Protein AF-A0A2H0Q7U7-F1 (afdb_monomer_lite)

Secondary structure (DSSP, 8-state):
-----------PEEEEEEESSSS--EEEEEEEEEETTTEEEEEEEEEEEETTEEEEEEEEEEEEEEEEEEEETTEEEEEEEEEESS-SSEEEEEEEET-SS-S--EEEEETTEEEEEEEEEEE-

pLDDT: mean 83.61, std 15.59, range [30.52, 95.12]

Foldseek 3Di:
DDDPPPPDDQFWKWKWKFFADDDGFWTKIWTWGDDPDWKIWIFMWIWGDDPNHTPDTDGGFIWIWGWDWDADPNDIWTWIKIATPDPPFWGIWTDTAPDPDRDLNIWTAGPNDITGIYMHIDTD

Structure (mmCIF, N/CA/C/O backbone):
data_AF-A0A2H0Q7U7-F1
#
_entry.id   AF-A0A2H0Q7U7-F1
#
loop_
_atom_site.group_PDB
_atom_site.id
_atom_site.type_symbol
_atom_site.label_atom_id
_atom_site.label_alt_id
_atom_site.label_comp_id
_atom_s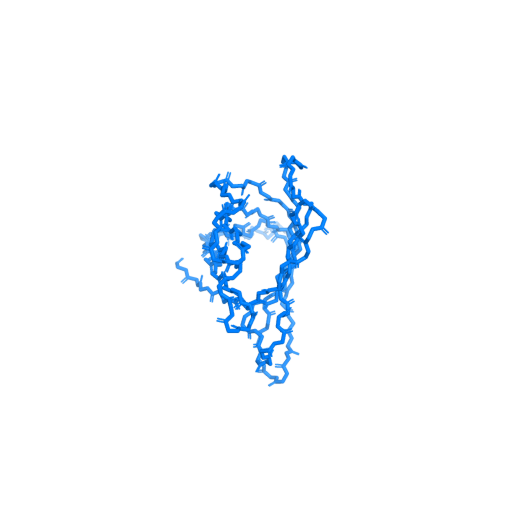ite.label_asym_id
_atom_site.label_entity_id
_atom_site.label_seq_id
_atom_site.pdbx_PDB_ins_code
_atom_site.Cartn_x
_atom_site.Cartn_y
_atom_site.Cartn_z
_atom_site.occupancy
_atom_site.B_iso_or_equiv
_atom_site.auth_seq_id
_atom_site.auth_comp_id
_atom_site.auth_asym_id
_atom_site.auth_atom_id
_atom_site.pdbx_PDB_model_num
ATOM 1 N N . MET A 1 1 ? 32.718 9.503 -20.840 1.00 35.22 1 MET A N 1
ATOM 2 C CA . MET A 1 1 ? 31.430 9.545 -21.561 1.00 35.22 1 MET A CA 1
ATOM 3 C C . MET A 1 1 ? 30.352 9.700 -20.503 1.00 35.22 1 MET A C 1
ATOM 5 O O . MET A 1 1 ? 30.148 8.771 -19.738 1.00 35.22 1 MET A O 1
ATOM 9 N N . PHE A 1 2 ? 29.784 10.896 -20.355 1.00 32.16 2 PHE A N 1
ATOM 10 C CA . PHE A 1 2 ? 28.681 11.130 -19.423 1.00 32.16 2 PHE A CA 1
ATOM 11 C C . PHE A 1 2 ? 27.393 10.741 -20.144 1.00 32.16 2 PHE A C 1
ATOM 13 O O . PHE A 1 2 ? 27.037 11.368 -21.139 1.00 32.16 2 PHE A O 1
ATOM 20 N N . VAL A 1 3 ? 26.744 9.670 -19.693 1.00 30.52 3 VAL A N 1
ATOM 21 C CA . VAL A 1 3 ? 25.402 9.318 -20.160 1.00 30.52 3 VAL A CA 1
ATOM 22 C C . VAL A 1 3 ? 24.440 10.200 -19.381 1.00 30.52 3 VAL A C 1
ATOM 24 O O . VAL A 1 3 ? 24.198 9.986 -18.197 1.00 30.52 3 VAL A O 1
ATOM 27 N N . THR A 1 4 ? 23.952 11.254 -20.025 1.00 30.77 4 THR A N 1
ATOM 28 C CA . THR A 1 4 ? 22.846 12.048 -19.500 1.00 30.77 4 THR A CA 1
ATOM 29 C C . THR A 1 4 ? 21.589 11.196 -19.637 1.00 30.77 4 THR A C 1
ATOM 31 O O . THR A 1 4 ? 21.067 11.036 -20.740 1.00 30.77 4 THR A O 1
ATOM 34 N N . PHE A 1 5 ? 21.113 10.618 -18.535 1.00 37.12 5 PHE A N 1
ATOM 35 C CA . PHE A 1 5 ? 19.751 10.102 -18.486 1.00 37.12 5 PHE A CA 1
ATOM 36 C C . PHE A 1 5 ? 18.828 11.310 -18.648 1.00 37.12 5 PHE A C 1
ATOM 38 O O . PHE A 1 5 ? 18.743 12.165 -17.768 1.00 37.12 5 PHE A O 1
ATOM 45 N N . LYS A 1 6 ? 18.185 11.428 -19.813 1.00 32.53 6 LYS A N 1
ATOM 46 C CA . LYS A 1 6 ? 16.985 12.250 -19.926 1.00 32.53 6 LYS A CA 1
ATOM 47 C C . LYS A 1 6 ? 15.971 11.623 -18.976 1.00 32.53 6 LYS A C 1
ATOM 49 O O . LYS A 1 6 ? 15.421 10.573 -19.290 1.00 32.53 6 LYS A O 1
ATOM 54 N N . SER A 1 7 ? 15.773 12.247 -17.818 1.00 36.81 7 SER A N 1
ATOM 55 C CA . SER A 1 7 ? 14.531 12.112 -17.067 1.00 36.81 7 SER A CA 1
ATOM 56 C C . SER A 1 7 ? 13.434 12.596 -18.015 1.00 36.81 7 SER A C 1
ATOM 58 O O . SER A 1 7 ? 13.251 13.791 -18.241 1.00 36.81 7 SER A O 1
ATOM 60 N N . ASN A 1 8 ? 12.800 11.638 -18.692 1.00 37.97 8 ASN A N 1
ATOM 61 C CA . ASN A 1 8 ? 11.429 11.833 -19.126 1.00 37.97 8 ASN A CA 1
ATOM 62 C C . ASN A 1 8 ? 10.624 12.083 -17.846 1.00 37.97 8 ASN A C 1
ATOM 64 O O . ASN A 1 8 ? 11.002 11.558 -16.796 1.00 37.97 8 ASN A O 1
ATOM 68 N N . ALA A 1 9 ? 9.621 12.956 -17.932 1.00 41.25 9 ALA A N 1
ATOM 69 C CA . ALA A 1 9 ? 8.749 13.332 -16.825 1.00 41.25 9 ALA A CA 1
ATOM 70 C C . ALA A 1 9 ? 8.494 12.130 -15.903 1.00 41.25 9 ALA A C 1
ATOM 72 O O . ALA A 1 9 ? 8.176 11.052 -16.397 1.00 41.25 9 ALA A O 1
ATOM 73 N N . SER A 1 10 ? 8.739 12.293 -14.603 1.00 51.72 10 SER A N 1
ATOM 74 C CA . SER A 1 10 ? 8.415 11.277 -13.610 1.00 51.72 10 SER A CA 1
ATOM 75 C C . SER A 1 10 ? 6.903 11.068 -13.653 1.00 51.72 10 SER A C 1
ATOM 77 O O . SER A 1 10 ? 6.144 11.894 -13.148 1.00 51.72 10 SER A O 1
ATOM 79 N N . ASP A 1 11 ? 6.464 10.024 -14.356 1.00 65.25 11 ASP A N 1
ATOM 80 C CA . ASP A 1 11 ? 5.065 9.615 -14.378 1.00 65.25 11 ASP A CA 1
ATOM 81 C C . ASP A 1 11 ? 4.695 9.264 -12.933 1.00 65.25 11 ASP A C 1
ATOM 83 O O . ASP A 1 11 ? 5.199 8.293 -12.364 1.00 65.25 11 ASP A O 1
ATOM 87 N N . TYR A 1 12 ? 3.862 10.097 -12.311 1.00 77.94 12 TYR A N 1
ATOM 88 C CA . TYR A 1 12 ? 3.418 9.868 -10.942 1.00 77.94 12 TYR A CA 1
ATOM 89 C C . TYR A 1 12 ? 2.622 8.566 -10.885 1.00 77.94 12 TYR A C 1
ATOM 91 O O . TYR A 1 12 ? 1.687 8.349 -11.666 1.00 77.94 12 TYR A O 1
ATOM 99 N N . ILE A 1 13 ? 2.961 7.711 -9.923 1.00 89.50 13 ILE A N 1
ATOM 100 C CA . ILE A 1 13 ? 2.215 6.484 -9.673 1.00 89.50 13 ILE A CA 1
ATOM 101 C C . ILE A 1 13 ? 1.108 6.801 -8.685 1.00 89.50 13 ILE A C 1
ATOM 103 O O . ILE A 1 13 ? 1.352 7.167 -7.539 1.00 89.50 13 ILE A O 1
ATOM 107 N N . PHE A 1 14 ? -0.132 6.614 -9.114 1.00 92.88 14 PHE A N 1
ATOM 108 C CA . PHE A 1 14 ? -1.280 6.713 -8.228 1.00 92.88 14 PHE A CA 1
ATOM 109 C C . PHE A 1 14 ? -1.518 5.369 -7.562 1.00 92.88 14 PHE A C 1
ATOM 111 O O . PHE A 1 14 ? -1.669 4.354 -8.241 1.00 92.88 14 PHE A O 1
ATOM 118 N N . LEU A 1 15 ? -1.571 5.383 -6.236 1.00 93.38 15 LEU A N 1
ATOM 119 C CA . LEU A 1 15 ? -1.847 4.233 -5.394 1.00 93.38 15 LEU A CA 1
ATOM 120 C C . LEU A 1 15 ? -3.268 4.341 -4.844 1.00 93.38 15 LEU A C 1
ATOM 122 O O . LEU A 1 15 ? -3.635 5.354 -4.250 1.00 93.38 15 LEU A O 1
ATOM 126 N N . GLU A 1 16 ? -4.049 3.276 -4.989 1.00 94.44 16 GLU A N 1
ATOM 127 C CA . GLU A 1 16 ? -5.342 3.128 -4.326 1.00 94.44 16 GLU A CA 1
ATOM 128 C C . GLU A 1 16 ? -5.413 1.770 -3.634 1.00 94.44 16 GLU A C 1
ATOM 130 O O . GLU A 1 16 ? -5.281 0.725 -4.274 1.00 94.44 16 GLU A O 1
ATOM 135 N N . CYS A 1 17 ? -5.640 1.796 -2.324 1.00 92.62 17 CYS A N 1
ATOM 136 C CA . CYS A 1 17 ? -5.753 0.631 -1.470 1.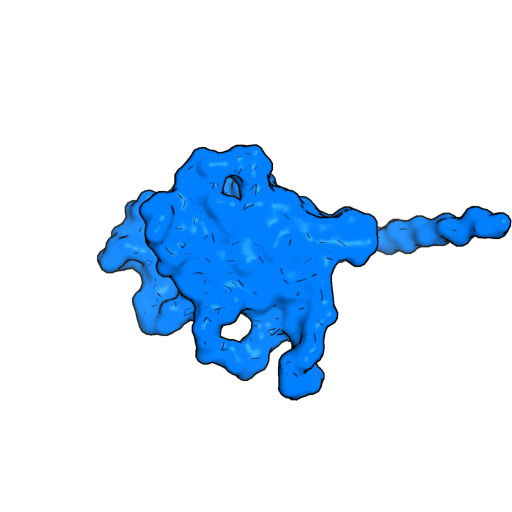00 92.62 17 CYS A CA 1
ATOM 137 C C . CYS A 1 17 ? -7.072 0.638 -0.701 1.00 92.62 17 CYS A C 1
ATOM 139 O O . CYS A 1 17 ? -7.452 1.642 -0.094 1.00 92.62 17 CYS A O 1
ATOM 141 N N . ASN A 1 18 ? -7.729 -0.516 -0.664 1.00 92.25 18 ASN A N 1
ATOM 142 C CA . ASN A 1 18 ? -8.967 -0.735 0.076 1.00 92.25 18 ASN A CA 1
ATOM 143 C C . ASN A 1 18 ? -8.812 -1.930 1.018 1.00 92.25 18 ASN A C 1
ATOM 145 O O . ASN A 1 18 ? -7.992 -2.817 0.777 1.00 92.25 18 ASN A O 1
ATOM 149 N N . SER A 1 19 ? -9.598 -1.955 2.093 1.00 91.88 19 SER A N 1
ATOM 150 C CA . SER A 1 19 ? -9.616 -3.050 3.065 1.00 91.88 19 SER A CA 1
ATOM 151 C C . SER A 1 19 ? -9.765 -4.416 2.409 1.00 91.88 19 SER A C 1
ATOM 153 O O . SER A 1 19 ? -10.604 -4.608 1.528 1.00 91.88 19 SER A O 1
ATOM 155 N N . TRP A 1 20 ? -8.993 -5.379 2.900 1.00 89.50 20 TRP A N 1
ATOM 156 C CA . TRP A 1 20 ? -9.176 -6.777 2.543 1.00 89.50 20 TRP A CA 1
ATOM 157 C C . TRP A 1 20 ? -10.288 -7.416 3.389 1.00 89.50 20 TRP A C 1
ATOM 159 O O . TRP A 1 20 ? -10.313 -7.266 4.611 1.00 89.50 20 TRP A O 1
ATOM 169 N N . GLY A 1 21 ? -11.191 -8.151 2.735 1.00 84.00 21 GLY A N 1
ATOM 170 C CA . GLY A 1 21 ? -12.372 -8.757 3.353 1.00 84.00 21 GLY A CA 1
ATOM 171 C C . GLY A 1 21 ? -13.654 -7.943 3.141 1.00 84.00 21 GLY A C 1
ATOM 172 O O . GLY A 1 21 ? -13.690 -7.001 2.355 1.00 84.00 21 GLY A O 1
ATOM 173 N N . ASN A 1 22 ? -14.731 -8.340 3.823 1.00 76.44 22 ASN A N 1
ATOM 174 C CA . ASN A 1 22 ? -16.059 -7.738 3.634 1.00 76.44 22 ASN A CA 1
ATOM 175 C C . ASN A 1 22 ? -16.259 -6.439 4.429 1.00 76.44 22 ASN A C 1
ATOM 177 O O . ASN A 1 22 ? -17.155 -5.656 4.112 1.00 76.44 22 ASN A O 1
ATOM 181 N N . ASP A 1 23 ? -15.440 -6.210 5.453 1.00 82.56 23 ASP A N 1
ATOM 182 C CA . ASP A 1 23 ? -15.569 -5.053 6.326 1.00 82.56 23 ASP A CA 1
ATOM 183 C C . ASP A 1 23 ? -14.705 -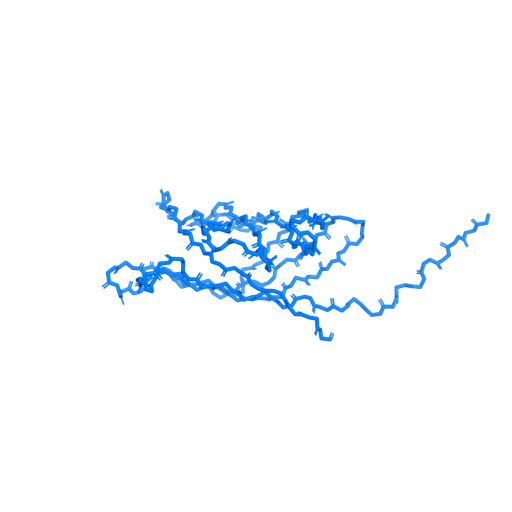3.903 5.819 1.00 82.56 23 ASP A C 1
ATOM 185 O O . ASP A 1 23 ? -13.494 -4.041 5.630 1.00 82.56 23 ASP A O 1
ATOM 189 N N . LYS A 1 24 ? -15.323 -2.729 5.660 1.00 81.69 24 LYS A N 1
ATOM 190 C CA . LYS A 1 24 ? -14.606 -1.492 5.361 1.00 81.69 24 LYS A CA 1
ATOM 191 C C . LYS A 1 24 ? -13.816 -1.050 6.590 1.00 81.69 24 LYS A C 1
ATOM 193 O O . LYS A 1 24 ? -14.343 -0.348 7.449 1.00 81.69 24 LYS A O 1
ATOM 198 N N . THR A 1 25 ? -12.562 -1.476 6.665 1.00 89.06 25 THR A N 1
ATOM 199 C CA . THR A 1 25 ? -11.652 -1.198 7.791 1.00 89.06 25 THR A CA 1
ATOM 200 C C . THR A 1 25 ? -10.544 -0.211 7.436 1.00 89.06 25 THR A C 1
ATOM 202 O O . THR A 1 25 ? -9.945 0.388 8.326 1.00 89.06 25 THR A O 1
ATOM 205 N N . PHE A 1 26 ? -10.281 0.004 6.145 1.00 90.25 26 PHE A N 1
ATOM 206 C CA . PHE A 1 26 ? -9.122 0.755 5.685 1.00 90.25 26 PHE A CA 1
ATOM 207 C C . PHE A 1 26 ? -9.317 1.335 4.282 1.00 90.25 26 PHE A C 1
ATOM 209 O O . PHE A 1 26 ? -9.828 0.659 3.390 1.00 90.25 26 PHE A O 1
ATOM 216 N N . GLU A 1 27 ? -8.863 2.570 4.094 1.00 92.88 27 GLU A N 1
ATOM 217 C CA . GLU A 1 27 ? -8.679 3.206 2.792 1.00 92.88 27 GLU A CA 1
ATOM 218 C C . GLU A 1 27 ? -7.334 3.929 2.782 1.00 92.88 27 GLU A C 1
ATOM 220 O O . GLU A 1 27 ? -7.000 4.657 3.724 1.00 92.88 27 GLU A O 1
ATOM 225 N N . LEU A 1 28 ? -6.595 3.781 1.690 1.00 92.44 28 LEU A N 1
ATOM 226 C CA . LEU A 1 28 ? -5.411 4.580 1.424 1.00 92.44 28 LEU A CA 1
ATOM 227 C C . LEU A 1 28 ? -5.385 4.992 -0.036 1.00 92.44 28 LEU A C 1
ATOM 229 O O . LEU A 1 28 ? -5.629 4.178 -0.922 1.00 92.44 28 LEU A O 1
ATOM 233 N N . LYS A 1 29 ? -5.089 6.263 -0.285 1.00 95.12 29 LYS A N 1
ATOM 234 C CA . LYS A 1 29 ? -4.894 6.791 -1.635 1.00 95.12 29 LYS A CA 1
ATOM 235 C C . LYS A 1 29 ? -3.702 7.720 -1.646 1.00 95.12 29 LYS A C 1
ATOM 237 O O . LYS A 1 29 ? -3.449 8.373 -0.642 1.00 95.12 29 LYS A O 1
ATOM 242 N N . GLY A 1 30 ? -2.991 7.815 -2.754 1.00 92.81 30 GLY A N 1
ATOM 243 C CA . GLY A 1 30 ? -1.896 8.765 -2.824 1.00 92.81 30 GLY A CA 1
ATOM 244 C C . GLY A 1 30 ? -1.089 8.697 -4.097 1.00 92.81 30 GLY A C 1
ATOM 245 O O . GLY A 1 30 ? -1.399 7.937 -5.012 1.00 92.81 30 GLY A O 1
ATOM 246 N N . GLU A 1 31 ? -0.053 9.515 -4.114 1.00 93.12 31 GLU A N 1
ATOM 247 C CA . GLU A 1 31 ? 0.896 9.647 -5.211 1.00 93.12 31 GLU A CA 1
ATOM 248 C C . GLU A 1 31 ? 2.255 9.140 -4.739 1.00 93.12 31 GLU A C 1
ATOM 250 O O . GLU A 1 31 ? 2.685 9.470 -3.632 1.00 93.12 31 GLU A O 1
ATOM 255 N N . LEU A 1 32 ? 2.913 8.331 -5.562 1.00 90.69 32 LEU A N 1
ATOM 256 C CA . LEU A 1 32 ? 4.292 7.904 -5.380 1.00 90.69 32 LEU A CA 1
ATOM 257 C C . LEU A 1 32 ? 5.127 8.535 -6.498 1.00 90.69 32 LEU A C 1
ATOM 259 O O . LEU A 1 32 ? 4.804 8.390 -7.680 1.00 90.69 32 LEU A O 1
ATOM 263 N N . ASP A 1 33 ? 6.175 9.247 -6.106 1.00 90.81 33 ASP A N 1
ATOM 264 C CA . ASP A 1 33 ? 7.163 9.854 -6.992 1.00 90.81 33 ASP A CA 1
ATOM 265 C C . ASP A 1 33 ? 8.444 9.019 -6.924 1.00 90.81 33 ASP A C 1
ATOM 267 O O . ASP A 1 33 ? 9.135 8.987 -5.901 1.00 90.81 33 ASP A O 1
ATOM 271 N N . GLU A 1 34 ? 8.725 8.276 -7.993 1.00 85.50 34 GLU A N 1
ATOM 272 C CA . GLU A 1 34 ? 9.924 7.449 -8.089 1.00 85.50 34 GLU A CA 1
ATOM 273 C C . GLU A 1 34 ? 11.151 8.338 -8.314 1.00 85.50 34 GLU A C 1
ATOM 275 O O . GLU A 1 34 ? 11.337 8.937 -9.376 1.00 85.50 34 GLU A O 1
ATOM 280 N N . SER A 1 35 ? 12.027 8.407 -7.311 1.00 75.00 35 SER A N 1
ATOM 281 C CA . SER A 1 35 ? 13.226 9.237 -7.340 1.00 75.00 35 SER A CA 1
ATOM 282 C C . SER A 1 35 ? 14.491 8.366 -7.393 1.00 75.00 35 SER A C 1
ATOM 284 O O . SER A 1 35 ? 14.911 7.723 -6.435 1.00 75.00 35 SER A O 1
ATOM 286 N N . GLY A 1 36 ? 15.157 8.339 -8.551 1.00 67.44 36 GLY A N 1
ATOM 287 C CA . GLY A 1 36 ? 16.401 7.576 -8.737 1.00 67.44 36 GLY A CA 1
ATOM 288 C C . GLY A 1 36 ? 16.182 6.081 -9.016 1.00 67.44 36 GLY A C 1
ATOM 289 O O . GLY A 1 36 ? 15.270 5.723 -9.747 1.00 67.44 36 GLY A O 1
ATOM 290 N N . SER A 1 37 ? 17.074 5.208 -8.524 1.00 78.38 37 SER A N 1
ATOM 291 C CA . SER A 1 37 ? 17.092 3.783 -8.914 1.00 78.38 37 SER A CA 1
ATOM 292 C C . SER A 1 37 ? 15.944 2.955 -8.325 1.00 78.38 37 SER A C 1
ATOM 294 O O . SER A 1 37 ? 15.341 2.166 -9.039 1.00 78.38 37 SER A O 1
ATOM 296 N N . ASN A 1 38 ? 15.706 3.063 -7.016 1.00 85.19 38 ASN A N 1
ATOM 297 C CA . ASN A 1 38 ? 14.757 2.221 -6.272 1.00 85.19 38 ASN A CA 1
ATOM 298 C C . ASN A 1 38 ? 14.220 2.911 -5.006 1.00 85.19 38 ASN A C 1
ATOM 300 O O . ASN A 1 38 ? 13.790 2.240 -4.067 1.00 85.19 38 ASN A O 1
ATOM 304 N N . PHE A 1 39 ? 14.303 4.239 -4.963 1.00 88.38 39 PHE A N 1
ATOM 305 C CA . PHE A 1 39 ? 13.737 5.058 -3.902 1.00 88.38 39 PHE A CA 1
ATOM 306 C C . PHE A 1 39 ? 12.479 5.740 -4.417 1.00 8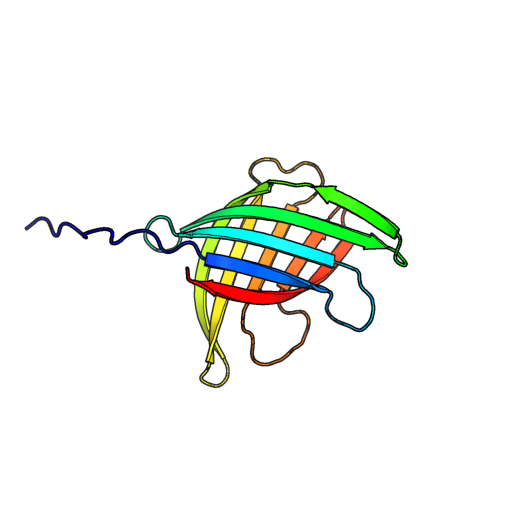8.38 39 PHE A C 1
ATOM 308 O O . PHE A 1 39 ? 12.359 6.016 -5.612 1.00 88.38 39 PHE A O 1
ATOM 315 N N . LEU A 1 40 ? 11.543 6.003 -3.515 1.00 90.75 40 LEU A N 1
ATOM 316 C CA . LEU A 1 40 ? 10.379 6.809 -3.838 1.00 90.75 40 LEU A CA 1
ATOM 317 C C . LEU A 1 40 ? 9.950 7.657 -2.651 1.00 90.75 40 LEU A C 1
ATOM 319 O O . LEU A 1 40 ? 10.175 7.293 -1.489 1.00 90.75 40 LEU A O 1
ATOM 323 N N . ASP A 1 41 ? 9.285 8.755 -2.975 1.00 90.75 41 ASP A N 1
ATOM 324 C CA . ASP A 1 41 ? 8.582 9.602 -2.027 1.00 90.75 41 ASP A CA 1
ATOM 325 C C . ASP A 1 41 ? 7.074 9.422 -2.218 1.00 90.75 41 ASP A C 1
ATOM 327 O O . ASP A 1 41 ? 6.574 9.364 -3.337 1.00 90.75 41 ASP A O 1
ATOM 331 N N . GLY A 1 42 ? 6.337 9.274 -1.121 1.00 89.81 42 GLY A N 1
ATOM 332 C CA . GLY A 1 42 ? 4.904 8.998 -1.136 1.00 89.81 42 GLY A CA 1
ATOM 333 C C . GLY A 1 42 ? 4.108 10.086 -0.431 1.00 89.81 42 GLY A C 1
ATOM 334 O O . GLY A 1 42 ? 4.403 10.409 0.722 1.00 89.81 42 GLY A O 1
ATOM 335 N N . TYR A 1 43 ? 3.062 10.578 -1.090 1.00 92.00 43 TYR A N 1
ATOM 336 C CA . TYR A 1 43 ? 2.091 11.543 -0.576 1.00 92.00 43 TYR A CA 1
ATOM 337 C C . TYR A 1 43 ? 0.739 10.856 -0.394 1.00 92.00 43 TYR A C 1
ATOM 339 O O . TYR A 1 43 ? 0.008 10.638 -1.360 1.00 92.00 43 TYR A O 1
ATOM 347 N N . LEU A 1 44 ? 0.413 10.482 0.844 1.00 91.06 44 LEU A N 1
ATOM 348 C CA . LEU A 1 44 ? -0.665 9.532 1.129 1.00 91.06 44 LEU A CA 1
ATOM 349 C C . LEU A 1 44 ? -1.783 10.136 1.987 1.00 91.06 44 LEU A C 1
ATOM 351 O O . LEU A 1 44 ? -1.542 10.811 2.984 1.00 91.06 44 LEU A O 1
ATOM 355 N N . ASP A 1 45 ? -3.019 9.807 1.651 1.00 93.25 45 ASP A N 1
ATOM 356 C CA . ASP A 1 45 ? -4.208 10.004 2.468 1.00 93.25 45 ASP A CA 1
ATOM 357 C C . ASP A 1 45 ? -4.627 8.657 3.056 1.00 93.25 45 ASP A C 1
ATOM 359 O O . ASP A 1 45 ? -4.756 7.670 2.330 1.00 93.25 45 ASP A O 1
ATOM 363 N N . ILE A 1 46 ? -4.853 8.609 4.370 1.00 90.75 46 ILE A N 1
ATOM 364 C CA . ILE A 1 46 ? -5.131 7.369 5.099 1.00 90.75 46 ILE A CA 1
ATOM 365 C C . ILE A 1 46 ? -6.375 7.525 5.962 1.00 90.75 46 ILE A C 1
ATOM 367 O O . ILE A 1 46 ? -6.473 8.459 6.763 1.00 90.75 46 ILE A O 1
ATOM 371 N N . LYS A 1 47 ? -7.282 6.551 5.866 1.00 93.06 47 LYS A N 1
ATOM 372 C CA . LYS A 1 47 ? -8.422 6.391 6.770 1.00 93.06 47 LYS A CA 1
ATOM 373 C C . LYS A 1 47 ? -8.484 4.971 7.307 1.00 93.06 47 LYS A C 1
ATOM 375 O O . LYS A 1 47 ? -8.376 4.011 6.549 1.00 93.06 47 LYS A O 1
ATOM 380 N N . ALA A 1 48 ? -8.713 4.839 8.608 1.00 90.75 48 ALA A N 1
ATOM 381 C CA . ALA A 1 48 ? -8.964 3.554 9.249 1.00 90.75 48 ALA A CA 1
ATOM 382 C C . ALA A 1 48 ? -10.279 3.581 10.024 1.00 90.75 48 ALA A C 1
ATOM 384 O O . ALA A 1 48 ? -10.641 4.589 10.644 1.00 90.75 48 ALA A O 1
ATOM 385 N N . TYR A 1 49 ? -10.976 2.453 9.992 1.00 92.06 49 TYR A N 1
ATOM 386 C CA . TYR A 1 49 ? -12.293 2.274 10.575 1.00 92.06 49 TYR A CA 1
ATOM 387 C C . TYR A 1 49 ? -12.286 1.078 11.528 1.00 92.06 49 TYR A C 1
ATOM 389 O O . TYR A 1 49 ? -11.743 0.025 11.203 1.00 92.06 49 TYR A O 1
ATOM 397 N N . ASP A 1 50 ? -12.947 1.228 12.670 1.00 87.69 50 ASP A N 1
ATOM 398 C CA . ASP A 1 50 ? -13.230 0.152 13.616 1.00 87.69 50 ASP A CA 1
ATOM 399 C C . ASP A 1 50 ? -14.747 0.023 13.768 1.00 87.69 50 ASP A C 1
ATOM 401 O O . ASP A 1 50 ? -15.435 0.999 14.081 1.00 87.69 50 ASP A O 1
ATOM 405 N N . GLN A 1 51 ? -15.290 -1.158 13.464 1.00 86.50 51 GLN A N 1
ATOM 406 C CA . GLN A 1 51 ? -16.739 -1.416 13.451 1.00 86.50 51 GLN A CA 1
ATOM 407 C C . GLN A 1 51 ? -17.533 -0.355 12.656 1.00 86.50 51 GLN A C 1
ATOM 409 O O . GLN A 1 51 ? -18.596 0.110 13.073 1.00 86.50 51 GLN A O 1
ATOM 414 N N . GLY A 1 52 ? -16.976 0.083 11.520 1.00 85.94 52 GLY A N 1
ATOM 415 C CA . GLY A 1 52 ? -17.558 1.109 10.649 1.00 85.94 52 GLY A CA 1
ATOM 416 C C . GLY A 1 52 ? -17.409 2.555 11.141 1.00 85.94 52 GLY A C 1
ATOM 417 O O . GLY A 1 52 ? -17.822 3.479 10.440 1.00 85.94 52 GLY A O 1
ATOM 418 N N . LYS A 1 53 ? -16.804 2.791 12.312 1.00 90.25 53 LYS A N 1
ATOM 419 C CA . LYS A 1 53 ? -16.514 4.134 12.833 1.00 90.25 53 LYS A CA 1
ATOM 420 C C . LYS A 1 53 ? -15.099 4.553 12.470 1.00 90.25 53 LYS A C 1
ATOM 422 O O . LYS A 1 53 ? -14.164 3.785 12.642 1.00 90.25 53 LYS A O 1
ATOM 427 N N . LEU A 1 54 ? -14.939 5.787 12.007 1.00 91.38 54 LEU A N 1
ATOM 428 C CA . LEU A 1 54 ? -13.630 6.360 11.700 1.00 91.38 54 LEU A CA 1
ATOM 429 C C . LEU A 1 54 ? -12.809 6.516 12.991 1.00 91.38 54 LEU A C 1
ATOM 431 O O . LEU A 1 54 ? -13.221 7.243 13.895 1.00 91.38 54 LEU A O 1
ATOM 435 N N . VAL A 1 55 ? -11.660 5.843 13.067 1.00 90.38 55 VAL A N 1
ATOM 436 C CA . VAL A 1 55 ? -10.736 5.892 14.220 1.00 90.38 55 VAL A CA 1
ATOM 437 C C . VAL A 1 55 ? -9.411 6.575 13.891 1.00 90.38 55 VAL A C 1
ATOM 439 O O . VAL A 1 55 ? -8.683 6.982 14.795 1.00 90.38 55 VAL A O 1
ATOM 442 N N . PHE A 1 56 ? -9.102 6.732 12.605 1.00 89.44 56 PHE A N 1
ATOM 443 C CA . PHE A 1 56 ? -7.925 7.445 12.128 1.00 89.44 56 PHE A CA 1
ATOM 444 C C . PHE A 1 56 ? -8.236 8.101 10.784 1.00 89.44 56 PHE A C 1
ATOM 446 O O . PHE A 1 56 ? -8.755 7.441 9.888 1.00 89.44 56 PHE A O 1
ATOM 453 N N . ASP A 1 57 ? -7.911 9.382 10.648 1.00 92.56 57 ASP A N 1
ATOM 454 C CA . ASP A 1 57 ? -7.973 10.127 9.390 1.00 92.56 57 ASP A CA 1
ATOM 455 C C . ASP A 1 57 ? -6.787 11.078 9.353 1.00 92.56 57 ASP A C 1
ATOM 457 O O . ASP A 1 57 ? -6.623 11.928 10.237 1.00 92.56 57 ASP A O 1
ATOM 461 N N . LYS A 1 58 ? -5.930 10.901 8.356 1.00 89.50 58 LYS A N 1
ATOM 462 C CA . LYS A 1 58 ? -4.789 11.774 8.148 1.00 89.50 58 LYS A CA 1
ATOM 463 C C . LYS A 1 58 ? -4.574 11.965 6.661 1.00 89.50 58 LYS A C 1
ATOM 465 O O . LYS A 1 58 ? -4.390 11.007 5.917 1.00 89.50 58 LYS A O 1
ATOM 470 N N . LYS A 1 59 ? -4.588 13.231 6.261 1.00 90.19 59 LYS A N 1
ATOM 471 C CA . LYS A 1 59 ? -4.336 13.649 4.888 1.00 90.19 59 LYS A CA 1
ATOM 472 C C . LYS A 1 59 ? -2.895 14.080 4.716 1.00 90.19 59 LYS A C 1
ATOM 474 O O . LYS A 1 59 ? -2.321 14.646 5.651 1.00 90.19 59 LYS A O 1
ATOM 479 N N . ARG A 1 60 ? -2.372 13.879 3.509 1.00 88.06 60 ARG A N 1
ATOM 480 C CA . ARG A 1 60 ? -1.050 14.331 3.074 1.00 88.06 60 ARG A CA 1
ATOM 481 C C . ARG A 1 60 ? 0.052 13.910 4.047 1.00 88.06 60 ARG A C 1
ATOM 483 O O . ARG A 1 60 ? 0.728 14.721 4.677 1.00 88.06 60 ARG A O 1
ATOM 490 N N . ILE A 1 61 ? 0.165 12.604 4.212 1.00 88.38 61 ILE A N 1
ATOM 491 C CA . ILE A 1 61 ? 1.289 11.952 4.860 1.00 88.38 61 ILE A CA 1
ATOM 492 C C . ILE A 1 61 ? 2.440 11.926 3.870 1.00 88.38 61 ILE A C 1
ATOM 494 O O . ILE A 1 61 ? 2.359 11.244 2.852 1.00 88.38 61 ILE A O 1
ATOM 498 N N . ASP A 1 62 ? 3.513 12.622 4.221 1.00 90.62 62 ASP A N 1
ATOM 499 C CA . ASP A 1 62 ? 4.776 12.514 3.509 1.00 90.62 62 ASP A CA 1
ATOM 500 C C . ASP A 1 62 ? 5.538 11.283 4.030 1.00 90.62 62 ASP A C 1
ATOM 502 O O . ASP A 1 62 ? 5.777 11.113 5.238 1.00 90.62 62 ASP A O 1
ATOM 506 N N . SER A 1 63 ? 5.907 10.407 3.108 1.00 90.31 63 SER A N 1
ATOM 507 C CA . SER A 1 63 ? 6.618 9.159 3.363 1.00 90.31 63 SER A CA 1
ATOM 508 C C . SER A 1 63 ? 7.755 8.983 2.371 1.00 90.31 63 SER A C 1
ATOM 510 O O . SER A 1 63 ? 7.744 9.571 1.297 1.00 90.31 63 SER A O 1
ATOM 512 N N . THR A 1 64 ? 8.744 8.187 2.748 1.00 91.62 64 THR A N 1
ATOM 513 C CA . THR A 1 64 ? 9.862 7.828 1.879 1.00 91.62 64 THR A CA 1
ATOM 514 C C . THR A 1 64 ? 10.156 6.350 2.048 1.00 91.62 64 THR A C 1
ATOM 516 O O . THR A 1 64 ? 9.857 5.762 3.098 1.00 91.62 64 THR A O 1
ATOM 519 N N . GLY A 1 65 ? 10.720 5.730 1.026 1.00 91.62 65 GLY A N 1
ATOM 520 C CA . GLY A 1 65 ? 10.936 4.302 1.066 1.00 91.62 65 GLY A CA 1
ATOM 521 C C . GLY A 1 65 ? 11.619 3.744 -0.157 1.00 91.62 65 GLY A C 1
ATOM 522 O O . GLY A 1 65 ? 12.256 4.456 -0.933 1.00 91.62 65 GLY A O 1
ATOM 523 N N . PHE A 1 66 ? 11.476 2.434 -0.288 1.00 92.25 66 PHE A N 1
ATOM 524 C CA . PHE A 1 66 ? 12.024 1.672 -1.393 1.00 92.25 66 PHE A CA 1
ATOM 525 C C . PHE A 1 66 ? 10.909 1.001 -2.163 1.00 92.25 66 PHE A C 1
ATOM 527 O O . PHE A 1 66 ? 9.892 0.619 -1.580 1.00 92.25 66 PHE A O 1
ATOM 534 N N . PHE A 1 67 ? 11.148 0.790 -3.449 1.00 92.62 67 PHE A N 1
ATOM 535 C CA . PHE A 1 67 ? 10.274 -0.019 -4.277 1.00 92.62 67 PHE A CA 1
ATOM 536 C C . PHE A 1 67 ? 11.059 -0.964 -5.167 1.00 92.62 67 PHE A C 1
ATOM 538 O O . PHE A 1 67 ? 12.259 -0.795 -5.406 1.00 92.62 67 PHE A O 1
ATOM 545 N N . TRP A 1 68 ? 10.359 -1.983 -5.636 1.00 92.75 68 TRP A N 1
ATOM 546 C CA . TRP A 1 68 ? 10.817 -2.882 -6.676 1.00 92.75 68 TRP A CA 1
ATOM 547 C C . TRP A 1 68 ? 9.608 -3.504 -7.372 1.00 92.75 68 TRP A C 1
ATOM 549 O O . TRP A 1 68 ? 8.487 -3.496 -6.864 1.00 92.75 68 TRP A O 1
ATOM 559 N N . ILE A 1 69 ? 9.842 -4.037 -8.564 1.00 91.69 69 ILE A N 1
ATOM 560 C CA . ILE A 1 69 ? 8.828 -4.751 -9.333 1.00 91.69 69 ILE A CA 1
ATOM 561 C C . ILE A 1 69 ? 9.223 -6.222 -9.336 1.00 91.69 69 ILE A C 1
ATOM 563 O O . ILE A 1 69 ? 10.377 -6.551 -9.616 1.00 91.69 69 ILE A O 1
ATOM 567 N N . ASP A 1 70 ? 8.270 -7.088 -9.015 1.00 93.38 70 ASP A N 1
ATOM 568 C CA . ASP A 1 70 ? 8.429 -8.543 -9.065 1.00 93.38 70 ASP A CA 1
ATOM 569 C C . ASP A 1 70 ? 7.378 -9.158 -10.000 1.00 93.38 70 ASP A C 1
ATOM 571 O O . ASP A 1 70 ? 6.435 -8.485 -10.420 1.00 93.38 70 ASP A O 1
ATOM 575 N N . GLU A 1 71 ? 7.527 -10.432 -10.347 1.00 93.50 71 GLU A N 1
ATOM 576 C CA . GLU A 1 71 ? 6.589 -11.161 -11.197 1.00 93.50 71 GLU A CA 1
ATOM 577 C C . GLU A 1 71 ? 5.932 -12.303 -10.419 1.00 93.50 71 GLU A C 1
ATOM 579 O O . GLU A 1 71 ? 6.568 -13.281 -10.024 1.00 93.50 71 GLU A O 1
ATOM 584 N N . VAL A 1 72 ? 4.612 -12.220 -10.247 1.00 91.12 72 VAL A N 1
ATOM 585 C CA . VAL A 1 72 ? 3.822 -13.269 -9.597 1.00 91.12 72 VAL A CA 1
ATOM 586 C C . VAL A 1 72 ? 2.853 -13.837 -10.619 1.00 91.12 72 VAL A C 1
ATOM 588 O O . VAL A 1 72 ? 2.001 -13.130 -11.148 1.00 91.12 72 VAL A O 1
ATOM 591 N N . ARG A 1 73 ? 2.966 -15.140 -10.910 1.00 91.94 73 ARG A N 1
ATOM 592 C CA . ARG A 1 73 ? 2.116 -15.835 -11.900 1.00 91.94 73 ARG A CA 1
ATOM 593 C C . ARG A 1 73 ? 2.087 -15.143 -13.277 1.00 91.94 73 ARG A C 1
ATOM 595 O O . ARG A 1 73 ? 1.041 -15.117 -13.924 1.00 91.94 73 ARG A O 1
ATOM 602 N N . GLY A 1 74 ? 3.215 -14.590 -13.723 1.00 90.81 74 GLY A N 1
ATOM 603 C CA . GLY A 1 74 ? 3.308 -13.908 -15.016 1.00 90.81 74 GLY A CA 1
ATOM 604 C C . GLY A 1 74 ? 2.760 -12.480 -15.037 1.00 90.81 74 GLY A C 1
ATOM 605 O O . GLY A 1 74 ? 2.647 -11.906 -16.117 1.00 90.81 74 GLY A O 1
ATOM 606 N N . GLN A 1 75 ? 2.373 -11.913 -13.888 1.00 90.19 75 GLN A N 1
ATOM 607 C CA . GLN A 1 75 ? 1.891 -10.535 -13.782 1.00 90.19 75 GLN A CA 1
ATOM 608 C C . GLN A 1 75 ? 2.867 -9.676 -12.966 1.00 90.19 75 GLN A C 1
ATOM 610 O O . GLN A 1 75 ? 3.323 -10.132 -11.912 1.00 90.19 75 GLN A O 1
ATOM 615 N N . PRO A 1 76 ? 3.177 -8.446 -13.423 1.00 90.00 76 PRO A N 1
ATOM 616 C CA . PRO A 1 76 ? 4.021 -7.531 -12.672 1.00 90.00 76 PRO A CA 1
ATOM 617 C C . PRO A 1 76 ? 3.295 -7.062 -11.408 1.00 90.00 76 PRO A C 1
ATOM 619 O O . PRO A 1 76 ? 2.171 -6.561 -11.469 1.00 90.00 76 PRO A O 1
ATOM 622 N N . VAL A 1 77 ? 3.961 -7.204 -10.268 1.00 92.75 77 VAL A N 1
ATOM 623 C CA . VAL A 1 77 ? 3.500 -6.749 -8.957 1.00 92.75 77 VAL A CA 1
ATOM 624 C C . VAL A 1 77 ? 4.393 -5.607 -8.506 1.00 92.75 77 VAL A C 1
ATOM 626 O O . VAL A 1 77 ? 5.618 -5.730 -8.484 1.00 92.75 77 VAL A O 1
ATOM 629 N N . TYR A 1 78 ? 3.766 -4.495 -8.137 1.00 92.62 78 TYR A N 1
ATOM 630 C CA . TYR A 1 78 ? 4.469 -3.333 -7.614 1.00 92.62 78 TYR A CA 1
ATOM 631 C C . TYR A 1 78 ? 4.617 -3.464 -6.101 1.00 92.62 78 TYR A C 1
ATOM 633 O O . TYR A 1 78 ? 3.613 -3.502 -5.383 1.00 92.62 78 TYR A O 1
ATOM 641 N N . LEU A 1 79 ? 5.856 -3.546 -5.624 1.00 93.44 79 LEU A N 1
ATOM 642 C CA . LEU A 1 79 ? 6.180 -3.716 -4.214 1.00 93.44 79 LEU A CA 1
ATOM 643 C C . LEU A 1 79 ? 6.810 -2.431 -3.682 1.00 93.44 79 LEU A C 1
ATOM 645 O O . LEU A 1 79 ? 7.766 -1.928 -4.266 1.00 93.44 79 LEU A O 1
ATOM 649 N N . ALA A 1 80 ? 6.283 -1.899 -2.580 1.00 93.12 80 ALA A N 1
ATOM 650 C CA . ALA A 1 80 ? 6.836 -0.711 -1.940 1.00 93.12 80 ALA A CA 1
ATOM 651 C C . ALA A 1 80 ? 6.777 -0.802 -0.417 1.00 93.12 80 ALA A C 1
ATOM 653 O O . ALA A 1 80 ? 5.801 -1.283 0.153 1.00 93.12 80 ALA A O 1
ATOM 654 N N . GLU A 1 81 ? 7.819 -0.292 0.233 1.00 92.81 81 GLU A N 1
ATOM 655 C CA . GLU A 1 81 ? 7.934 -0.229 1.687 1.00 92.81 81 GLU A CA 1
ATOM 656 C C . GLU A 1 81 ? 8.163 1.214 2.112 1.00 92.81 81 GLU A C 1
ATOM 658 O O . GLU A 1 81 ? 9.250 1.765 1.921 1.00 92.81 81 GLU A O 1
ATOM 663 N N . LEU A 1 82 ? 7.124 1.832 2.674 1.00 90.94 82 LEU A N 1
ATOM 664 C CA . LEU A 1 82 ? 7.073 3.257 2.976 1.00 90.94 82 LEU A CA 1
ATOM 665 C C . LEU A 1 82 ? 7.135 3.505 4.475 1.00 90.94 82 LEU A C 1
ATOM 667 O O . LEU A 1 82 ? 6.390 2.933 5.280 1.00 90.94 82 LEU A O 1
ATOM 671 N N . VAL A 1 83 ? 8.015 4.429 4.841 1.00 89.69 83 VAL A N 1
ATOM 672 C CA . VAL A 1 83 ? 8.169 4.914 6.204 1.00 89.69 83 VAL A CA 1
ATOM 673 C C . VAL A 1 83 ? 7.766 6.382 6.237 1.00 89.69 83 VAL A C 1
ATOM 675 O O . VAL A 1 83 ? 8.317 7.196 5.492 1.00 89.69 83 VAL A O 1
ATOM 678 N N . PRO A 1 84 ? 6.836 6.774 7.115 1.00 87.12 84 PRO A N 1
ATOM 679 C CA . PRO A 1 84 ? 6.520 8.177 7.273 1.00 87.12 84 PRO A CA 1
ATOM 680 C C . PRO A 1 84 ? 7.678 8.994 7.814 1.00 87.12 84 PRO A C 1
ATOM 682 O O . PRO A 1 84 ? 8.348 8.597 8.774 1.00 87.12 84 PRO A O 1
ATOM 685 N N . ILE A 1 85 ? 7.822 10.201 7.272 1.00 87.06 85 ILE A N 1
ATOM 686 C CA . ILE A 1 85 ? 8.797 11.180 7.757 1.00 87.06 85 ILE A CA 1
ATOM 687 C C . ILE A 1 85 ? 8.427 11.615 9.185 1.00 87.06 85 ILE A C 1
ATOM 689 O O . ILE A 1 85 ? 9.286 11.720 10.059 1.00 87.06 85 ILE A O 1
ATOM 693 N N . ASN A 1 86 ? 7.127 11.786 9.459 1.00 81.44 86 ASN A N 1
ATOM 694 C CA . ASN A 1 86 ? 6.603 12.081 10.792 1.00 81.44 86 ASN A CA 1
ATOM 695 C C . ASN A 1 86 ? 5.889 10.856 11.393 1.00 81.44 86 ASN A C 1
ATOM 697 O O . ASN A 1 86 ? 4.714 10.607 11.102 1.00 81.44 86 ASN A O 1
ATOM 701 N N . ARG A 1 87 ? 6.601 10.126 12.264 1.00 68.25 87 ARG A N 1
ATOM 702 C CA . ARG A 1 87 ? 6.212 8.825 12.854 1.00 68.25 87 ARG A CA 1
ATOM 703 C C . ARG A 1 87 ? 5.159 8.885 13.973 1.00 68.25 87 ARG A C 1
ATOM 705 O O . ARG A 1 87 ? 5.047 7.961 14.777 1.00 68.25 87 ARG A O 1
ATOM 712 N N . VAL A 1 88 ? 4.385 9.961 14.076 1.00 68.81 88 VAL A N 1
ATOM 713 C CA . VAL A 1 88 ? 3.347 10.077 15.112 1.00 68.81 88 VAL A CA 1
ATOM 714 C C . VAL A 1 88 ? 2.067 9.359 14.662 1.00 68.81 88 VAL A C 1
ATOM 716 O O . VAL A 1 88 ? 1.344 9.864 13.800 1.00 68.81 88 VAL A O 1
ATOM 719 N N . GLY A 1 89 ? 1.788 8.198 15.272 1.00 63.72 89 GLY A N 1
ATOM 720 C CA . GLY A 1 89 ? 0.520 7.446 15.177 1.00 63.72 89 GLY A CA 1
ATOM 721 C C . GLY A 1 89 ? 0.507 6.247 14.215 1.00 63.72 89 GLY A C 1
ATOM 722 O O . GLY A 1 89 ? -0.438 5.463 14.225 1.00 63.72 89 GLY A O 1
ATOM 723 N N . TYR A 1 90 ? 1.548 6.084 13.400 1.00 69.94 90 TYR A N 1
ATOM 724 C CA . TYR A 1 90 ? 1.660 5.064 12.355 1.00 69.94 90 TYR A CA 1
ATOM 725 C C . TYR A 1 90 ? 3.144 4.863 12.025 1.00 69.94 90 TYR A C 1
ATOM 727 O O . TYR A 1 90 ? 3.940 5.803 12.113 1.00 69.94 90 TYR A O 1
ATOM 735 N N . SER A 1 91 ? 3.533 3.626 11.732 1.00 71.56 91 SER A N 1
ATOM 736 C CA . SER A 1 91 ? 4.947 3.226 11.731 1.00 71.56 91 SER A CA 1
ATOM 737 C C . SER A 1 91 ? 5.466 2.794 10.366 1.00 71.56 91 SER A C 1
ATOM 739 O O . SER A 1 91 ? 6.620 3.084 10.052 1.00 71.56 91 SER A O 1
ATOM 741 N N . PHE A 1 92 ? 4.645 2.096 9.581 1.00 76.94 92 PHE A N 1
ATOM 742 C CA . PHE A 1 92 ? 5.102 1.391 8.388 1.00 76.94 92 PHE A CA 1
ATOM 743 C C . PHE A 1 92 ? 3.944 1.011 7.471 1.00 76.94 92 PHE A C 1
ATOM 745 O O . PHE A 1 92 ? 2.892 0.592 7.969 1.00 76.94 92 PHE A O 1
ATOM 752 N N . LEU A 1 93 ? 4.168 1.122 6.162 1.00 85.25 93 LEU A N 1
ATOM 753 C CA . LEU A 1 93 ? 3.244 0.718 5.111 1.00 85.25 93 LEU A CA 1
ATOM 754 C C . LEU A 1 93 ? 3.977 -0.162 4.096 1.00 85.25 93 LEU A C 1
ATOM 756 O O . LEU A 1 93 ? 4.874 0.314 3.409 1.00 85.25 93 LEU A O 1
ATOM 760 N N . SER A 1 94 ? 3.530 -1.408 3.987 1.00 91.31 94 SER A N 1
ATOM 761 C CA . SER A 1 94 ? 3.977 -2.370 2.984 1.00 91.31 94 SER A CA 1
ATOM 762 C C . SER A 1 94 ? 2.897 -2.518 1.930 1.00 91.31 94 SER A C 1
ATOM 764 O O . SER A 1 94 ? 1.726 -2.738 2.258 1.00 91.31 94 SER A O 1
ATOM 766 N N . ILE A 1 95 ? 3.273 -2.355 0.671 1.00 92.25 95 ILE A N 1
ATOM 767 C CA . ILE A 1 95 ? 2.374 -2.352 -0.475 1.00 92.25 95 ILE A CA 1
ATOM 768 C C . ILE A 1 95 ? 2.782 -3.485 -1.400 1.00 92.25 95 ILE A C 1
ATOM 770 O O . ILE A 1 95 ? 3.927 -3.548 -1.834 1.00 92.25 95 ILE A O 1
ATOM 774 N N . ALA A 1 96 ? 1.811 -4.318 -1.755 1.00 93.56 96 ALA A N 1
ATOM 775 C CA . ALA A 1 96 ? 1.874 -5.208 -2.898 1.00 93.56 96 ALA A CA 1
ATOM 776 C C . ALA A 1 96 ? 0.687 -4.921 -3.816 1.00 93.56 96 ALA A C 1
ATOM 778 O O . ALA A 1 96 ? -0.409 -5.459 -3.644 1.00 93.56 96 ALA A O 1
ATOM 779 N N . ALA A 1 97 ? 0.893 -4.011 -4.765 1.00 92.06 97 ALA A N 1
ATOM 780 C CA . ALA A 1 97 ? -0.149 -3.559 -5.668 1.00 92.06 97 ALA A CA 1
ATOM 781 C C . ALA A 1 97 ? -0.217 -4.400 -6.948 1.00 92.06 97 ALA A C 1
ATOM 783 O O . ALA A 1 97 ? 0.794 -4.896 -7.448 1.00 92.06 97 ALA A O 1
ATOM 784 N N . ASN A 1 98 ? -1.436 -4.535 -7.476 1.00 91.94 98 ASN A N 1
ATOM 785 C CA . ASN A 1 98 ? -1.778 -5.373 -8.631 1.00 91.94 98 ASN A CA 1
ATOM 786 C C . ASN A 1 98 ? -1.498 -6.872 -8.406 1.00 91.94 98 ASN A C 1
ATOM 788 O O . ASN A 1 98 ? -1.304 -7.624 -9.358 1.00 91.94 98 ASN A O 1
ATOM 792 N N . HIS A 1 99 ? -1.478 -7.326 -7.147 1.00 92.25 99 HIS A N 1
ATOM 793 C CA . HIS A 1 99 ? -1.210 -8.724 -6.830 1.00 92.25 99 HIS A CA 1
ATOM 794 C C . HIS A 1 99 ? -2.336 -9.642 -7.367 1.00 92.25 99 HIS A C 1
ATOM 796 O O . HIS A 1 99 ? -3.510 -9.416 -7.063 1.00 92.25 99 HIS A O 1
ATOM 802 N N . PRO A 1 100 ? -2.026 -10.716 -8.124 1.00 87.31 100 PRO A N 1
ATOM 803 C CA . PRO A 1 100 ? -3.038 -11.557 -8.783 1.00 87.31 100 PRO A CA 1
ATOM 804 C C . PRO A 1 100 ? -3.832 -12.459 -7.826 1.00 87.31 100 PRO A C 1
ATOM 806 O O . PRO A 1 100 ? -4.821 -13.079 -8.219 1.00 87.31 100 PRO A O 1
ATOM 809 N N . ILE A 1 101 ? -3.376 -12.595 -6.580 1.00 87.06 101 ILE A N 1
ATOM 810 C CA . ILE A 1 101 ? -4.035 -13.379 -5.531 1.00 87.06 101 ILE A CA 1
ATOM 811 C C . ILE A 1 101 ? -4.492 -12.403 -4.453 1.00 87.06 101 ILE A C 1
ATOM 813 O O . ILE A 1 101 ? -3.645 -11.817 -3.790 1.00 87.06 101 ILE A O 1
ATOM 817 N N . GLN A 1 102 ? -5.798 -12.238 -4.261 1.00 78.06 102 GLN A N 1
ATOM 818 C CA . GLN A 1 102 ? -6.325 -11.366 -3.208 1.00 78.06 102 GLN A CA 1
ATOM 819 C C . GLN A 1 102 ? -6.192 -12.050 -1.837 1.00 78.06 102 GLN A C 1
ATOM 821 O O . GLN A 1 102 ? -6.874 -13.038 -1.557 1.00 78.06 102 GLN A O 1
ATOM 826 N N . SER A 1 103 ? -5.306 -11.539 -0.987 1.00 82.81 103 SER A N 1
ATOM 827 C CA . SER A 1 103 ? -4.952 -12.105 0.325 1.00 82.81 103 SER A CA 1
ATOM 828 C C . SER A 1 103 ? -4.534 -11.062 1.370 1.00 82.81 103 SER A C 1
ATOM 830 O O . SER A 1 103 ? -3.944 -11.419 2.388 1.00 82.81 103 SER A O 1
ATOM 832 N N . GLY A 1 104 ? -4.832 -9.780 1.151 1.00 85.25 104 GLY A N 1
ATOM 833 C CA . GLY A 1 104 ? -4.421 -8.698 2.041 1.00 85.25 104 GLY A CA 1
ATOM 834 C C . GLY A 1 104 ? -2.911 -8.492 1.993 1.00 85.25 104 GLY A C 1
ATOM 835 O O . GLY A 1 104 ? -2.262 -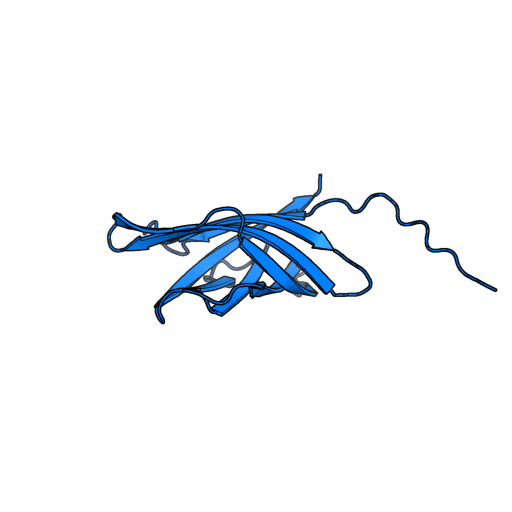8.400 3.035 1.00 85.25 104 GLY A O 1
ATOM 836 N N . ASN A 1 105 ? -2.348 -8.501 0.782 1.00 88.38 105 ASN A N 1
ATOM 837 C CA . ASN A 1 105 ? -0.897 -8.506 0.565 1.00 88.38 105 ASN A CA 1
ATOM 838 C C . ASN A 1 105 ? -0.232 -7.179 0.938 1.00 88.38 105 ASN A C 1
ATOM 840 O O . ASN A 1 105 ? 0.971 -7.145 1.181 1.00 88.38 105 ASN A O 1
ATOM 844 N N . SER A 1 106 ? -1.020 -6.112 1.040 1.00 91.94 106 SER A N 1
ATOM 845 C CA . SER A 1 106 ? -0.582 -4.831 1.576 1.00 91.94 106 SER A CA 1
ATOM 846 C C . SER A 1 106 ? -1.018 -4.695 3.027 1.00 91.94 106 SER A C 1
ATOM 848 O O . SER A 1 106 ? -2.097 -5.150 3.418 1.00 91.94 106 SER A O 1
ATOM 850 N N . HIS A 1 107 ? -0.206 -4.040 3.849 1.00 91.31 107 HIS A N 1
ATOM 851 C CA . HIS A 1 107 ? -0.571 -3.782 5.231 1.00 91.31 107 HIS A CA 1
ATOM 852 C C . HIS A 1 107 ? 0.013 -2.488 5.779 1.00 91.31 107 HIS A C 1
ATOM 854 O O . HIS A 1 107 ? 1.101 -2.057 5.411 1.00 91.31 107 HIS A O 1
ATOM 860 N N . ILE A 1 108 ? -0.694 -1.925 6.752 1.00 87.12 108 ILE A N 1
ATOM 861 C CA . ILE A 1 108 ? -0.233 -0.789 7.547 1.00 87.12 108 ILE A CA 1
ATOM 862 C C . ILE A 1 108 ? -0.436 -1.071 9.031 1.00 87.12 108 ILE A C 1
ATOM 864 O O . ILE A 1 108 ? -1.354 -1.798 9.416 1.00 87.12 108 ILE A O 1
ATOM 868 N N . THR A 1 109 ? 0.401 -0.471 9.874 1.00 87.81 109 THR A N 1
ATOM 869 C CA . THR A 1 109 ? 0.2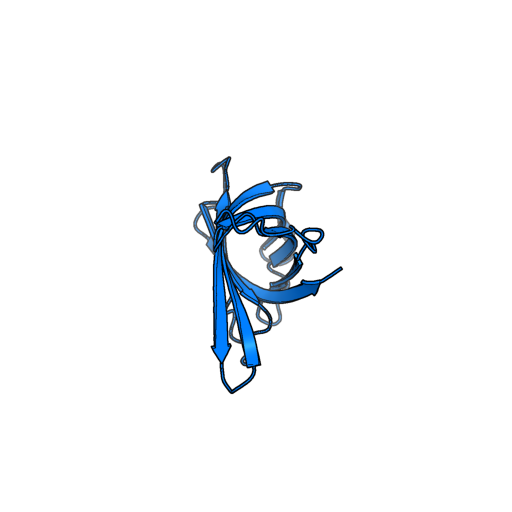05 -0.487 11.330 1.00 87.81 109 THR A CA 1
ATOM 870 C C . THR A 1 109 ? -0.096 0.915 11.854 1.00 87.81 109 THR A C 1
ATOM 872 O O . THR A 1 109 ? 0.728 1.823 11.727 1.00 87.81 109 THR A O 1
ATOM 875 N N . ILE A 1 110 ? -1.266 1.081 12.476 1.00 84.69 110 ILE A N 1
ATOM 876 C CA . ILE A 1 110 ? -1.731 2.330 13.101 1.00 84.69 110 ILE A CA 1
ATOM 877 C C . ILE A 1 110 ? -2.063 2.009 14.558 1.00 84.69 110 ILE A C 1
ATOM 879 O O . ILE A 1 110 ? -2.856 1.108 14.820 1.00 84.69 110 ILE A O 1
ATOM 883 N N . ASN A 1 111 ? -1.453 2.716 15.515 1.00 82.62 111 ASN A N 1
ATOM 884 C CA . ASN A 1 111 ? -1.653 2.483 16.957 1.00 82.62 111 ASN A CA 1
ATOM 885 C C . ASN A 1 111 ? -1.535 0.997 17.382 1.00 82.62 111 ASN A C 1
ATOM 887 O O . ASN A 1 111 ? -2.353 0.502 18.152 1.00 82.62 111 ASN A O 1
ATOM 891 N N . ASN A 1 112 ? -0.528 0.276 16.869 1.00 83.06 112 ASN A N 1
ATOM 892 C CA . ASN A 1 112 ? -0.300 -1.167 17.083 1.00 83.06 112 ASN A CA 1
ATOM 893 C C . ASN A 1 112 ? -1.392 -2.112 16.541 1.00 83.06 112 ASN A C 1
ATOM 895 O O . ASN A 1 112 ? -1.352 -3.309 16.821 1.00 83.06 112 ASN A O 1
ATOM 899 N N . ILE A 1 113 ? -2.329 -1.615 15.733 1.00 87.12 113 ILE A N 1
ATOM 900 C CA . ILE A 1 113 ? -3.315 -2.431 15.021 1.00 87.12 113 ILE A CA 1
ATOM 901 C C . ILE A 1 113 ? -2.874 -2.553 13.562 1.00 87.12 113 ILE A C 1
ATOM 903 O O . ILE A 1 113 ? -2.587 -1.547 12.908 1.00 87.12 113 ILE A O 1
ATOM 907 N N . LYS A 1 114 ? -2.805 -3.791 13.061 1.00 89.62 114 LYS A N 1
ATOM 908 C CA . LYS A 1 114 ? -2.479 -4.093 11.663 1.00 89.62 114 LYS A CA 1
ATOM 909 C C . LYS A 1 114 ? -3.756 -4.098 10.825 1.00 89.62 114 LYS A C 1
ATOM 911 O O . LYS A 1 114 ? -4.666 -4.870 11.110 1.00 89.62 114 LYS A O 1
ATOM 916 N N . TYR A 1 115 ? -3.781 -3.293 9.770 1.00 89.62 115 TYR A N 1
ATOM 917 C CA . TYR A 1 115 ? -4.852 -3.258 8.776 1.00 89.62 115 TYR A CA 1
ATOM 918 C C . TYR A 1 115 ? -4.339 -3.886 7.483 1.00 89.62 115 TYR A C 1
ATOM 920 O O . TYR A 1 115 ? -3.234 -3.564 7.042 1.00 89.62 115 TYR A O 1
ATOM 928 N N . LEU A 1 116 ? -5.120 -4.801 6.908 1.00 92.50 116 LEU A N 1
ATOM 929 C CA . LEU A 1 116 ? -4.799 -5.490 5.657 1.00 92.50 116 LEU A CA 1
ATOM 930 C C . LEU A 1 116 ? -5.563 -4.855 4.499 1.00 92.50 116 LEU A C 1
ATOM 932 O O . LEU A 1 116 ? -6.730 -4.482 4.649 1.00 92.50 116 LEU A O 1
ATOM 936 N N . ALA A 1 117 ? -4.916 -4.766 3.344 1.00 91.81 117 ALA A N 1
ATOM 937 C CA . ALA A 1 117 ? -5.460 -4.101 2.176 1.00 91.81 117 ALA A CA 1
ATOM 938 C C . ALA A 1 117 ? -5.084 -4.812 0.875 1.00 91.81 117 ALA A C 1
ATOM 940 O O . ALA A 1 117 ? -4.061 -5.492 0.784 1.00 91.81 117 ALA A O 1
ATOM 941 N N . GLU A 1 118 ? -5.909 -4.590 -0.141 1.00 93.50 118 GLU A N 1
ATOM 942 C CA . GLU A 1 118 ? -5.558 -4.806 -1.540 1.00 93.50 118 GLU A CA 1
ATOM 943 C C . GLU A 1 118 ? -5.264 -3.459 -2.179 1.00 93.50 118 GLU A C 1
ATOM 945 O O . GLU A 1 118 ? -6.022 -2.508 -1.981 1.00 93.50 118 GLU A O 1
ATOM 950 N N . CYS A 1 119 ? -4.175 -3.387 -2.939 1.00 93.25 119 CYS A N 1
ATOM 951 C CA . CYS A 1 119 ? -3.739 -2.161 -3.589 1.00 93.25 119 CYS A CA 1
ATOM 952 C C . CYS A 1 119 ? -3.687 -2.323 -5.104 1.00 93.25 119 CYS A C 1
ATOM 954 O O . CYS A 1 119 ? -3.395 -3.396 -5.634 1.00 93.25 119 CYS A O 1
ATOM 956 N N . THR A 1 120 ? -3.909 -1.220 -5.798 1.00 93.88 120 THR A N 1
ATOM 957 C CA . THR A 1 120 ? -3.735 -1.100 -7.244 1.00 93.88 120 THR A CA 1
ATOM 958 C C . THR A 1 120 ? -2.925 0.145 -7.550 1.00 93.88 120 THR A C 1
ATOM 960 O O . THR A 1 120 ? -2.985 1.119 -6.794 1.00 93.88 120 THR A O 1
ATOM 963 N N . THR A 1 121 ? -2.158 0.098 -8.637 1.00 91.94 121 THR A N 1
ATOM 964 C CA . THR A 1 121 ? -1.424 1.259 -9.144 1.00 91.94 121 THR A CA 1
ATOM 965 C C . THR A 1 121 ? -1.856 1.620 -10.557 1.00 91.94 121 THR A C 1
ATOM 967 O O . THR A 1 121 ? -2.205 0.754 -11.360 1.00 91.94 121 THR A O 1
ATOM 970 N N . SER A 1 122 ? -1.812 2.911 -10.870 1.00 89.19 122 SER A N 1
ATOM 971 C CA . SER A 1 122 ? -2.013 3.435 -12.223 1.00 89.19 122 SER A CA 1
ATOM 972 C C . SER A 1 122 ? -1.028 4.562 -12.519 1.00 89.19 122 SER A C 1
ATOM 974 O O . SER A 1 122 ? -0.691 5.325 -11.616 1.00 89.19 122 SER A O 1
ATOM 976 N N . TYR A 1 123 ? -0.617 4.683 -13.779 1.00 82.06 123 TYR A N 1
ATOM 977 C CA . TYR A 1 123 ? 0.276 5.735 -14.271 1.00 82.06 123 TYR A CA 1
ATOM 978 C C . TYR A 1 123 ? -0.541 6.851 -14.925 1.00 82.06 123 TYR A C 1
ATOM 980 O O . TYR A 1 123 ? -1.589 6.571 -15.523 1.00 82.06 123 TYR A O 1
ATOM 988 N N . LYS A 1 124 ? -0.076 8.096 -14.825 1.00 61.06 124 LYS A N 1
ATOM 989 C CA . LYS A 1 124 ? -0.711 9.248 -15.468 1.00 61.06 124 LYS A CA 1
ATOM 990 C C . LYS A 1 124 ? 0.291 10.091 -16.231 1.00 61.06 124 LYS A C 1
ATOM 992 O O . LYS A 1 124 ? 1.362 10.350 -15.650 1.00 61.06 124 LYS A O 1
#

Radius of gyration: 15.23 Å; chains: 1; bounding box: 49×30×39 Å

Sequence (124 aa):
MFVTFKSNASDYIFLECNSWGNDKTFELKGELDESGSNFLDGYLDIKAYDQGKLVFDKKRIDSTGFFWIDEVRGQPVYLAELVPINRVGYSFLSIAANHPIQSGNSHITINNIKYLAECTTSYK